Protein AF-A0A430RKJ0-F1 (afdb_monomer_lite)

Organism: Thermus scotoductus (NCBI:txid37636)

Radius of gyration: 19.12 Å; chains: 1; bounding box: 38×47×42 Å

Structure (mmCIF, N/CA/C/O backbone):
data_AF-A0A430RKJ0-F1
#
_entry.id   AF-A0A430RKJ0-F1
#
loop_
_atom_site.group_PDB
_atom_site.id
_atom_site.type_symbol
_atom_site.label_atom_id
_atom_site.label_alt_id
_atom_site.label_comp_id
_atom_site.label_asym_id
_atom_site.label_entity_id
_atom_site.label_seq_id
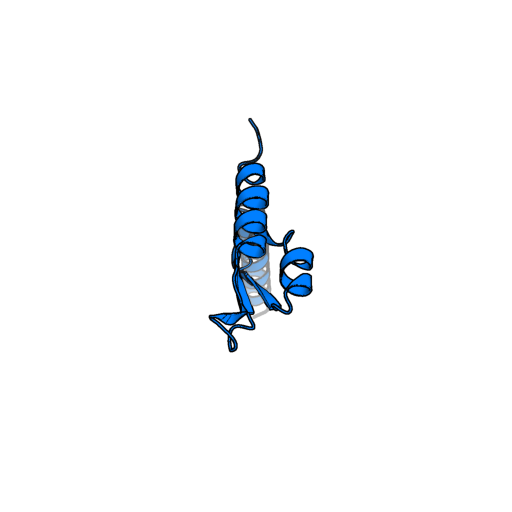_atom_site.pdbx_PDB_ins_code
_atom_site.Cartn_x
_atom_site.Cartn_y
_atom_site.Cartn_z
_atom_site.occupancy
_atom_site.B_iso_or_equiv
_atom_site.auth_seq_id
_atom_site.auth_comp_id
_atom_site.auth_asym_id
_atom_site.auth_atom_id
_atom_site.pdbx_PDB_model_num
ATOM 1 N N . MET A 1 1 ? 18.610 13.807 -6.242 1.00 51.19 1 MET A N 1
ATOM 2 C CA . MET A 1 1 ? 18.107 12.774 -5.312 1.00 51.19 1 MET A CA 1
ATOM 3 C C . MET A 1 1 ? 16.829 12.236 -5.935 1.00 51.19 1 MET A C 1
ATOM 5 O O . MET A 1 1 ? 15.929 13.031 -6.173 1.00 51.19 1 MET A O 1
ATOM 9 N N . HIS A 1 2 ? 16.802 10.971 -6.361 1.00 51.56 2 HIS A N 1
ATOM 10 C CA . HIS A 1 2 ? 15.584 10.384 -6.930 1.00 51.56 2 HIS A CA 1
ATOM 11 C C . HIS A 1 2 ? 14.644 10.008 -5.782 1.00 51.56 2 HIS A C 1
ATOM 13 O O . HIS A 1 2 ? 15.143 9.581 -4.738 1.00 51.56 2 HIS A O 1
ATOM 19 N N . PRO A 1 3 ? 13.317 10.145 -5.938 1.00 59.41 3 PRO A N 1
ATOM 20 C CA . PRO A 1 3 ? 12.396 9.623 -4.943 1.00 59.41 3 PRO A CA 1
ATOM 21 C C . PRO A 1 3 ? 12.681 8.129 -4.764 1.00 59.41 3 PRO A C 1
ATOM 23 O O . PRO A 1 3 ? 12.819 7.404 -5.753 1.00 59.41 3 PRO A O 1
ATOM 26 N N . ALA A 1 4 ? 12.757 7.666 -3.518 1.00 58.28 4 ALA A N 1
ATOM 27 C CA . ALA A 1 4 ? 13.080 6.280 -3.169 1.00 58.28 4 ALA A CA 1
ATOM 28 C C . ALA A 1 4 ? 12.026 5.246 -3.634 1.00 58.28 4 ALA A C 1
ATOM 30 O O . ALA A 1 4 ? 12.049 4.116 -3.187 1.00 58.28 4 ALA A O 1
ATOM 31 N N . ASN A 1 5 ? 11.114 5.613 -4.541 1.00 69.62 5 ASN A N 1
ATOM 32 C CA . ASN A 1 5 ? 9.986 4.800 -4.989 1.00 69.62 5 ASN A CA 1
ATOM 33 C C . ASN A 1 5 ? 10.142 4.234 -6.413 1.00 69.62 5 ASN A C 1
ATOM 35 O O . ASN A 1 5 ? 9.300 3.452 -6.853 1.00 69.62 5 ASN A O 1
ATOM 39 N N . VAL A 1 6 ? 11.160 4.654 -7.176 1.00 64.81 6 VAL A N 1
ATOM 40 C CA . VAL A 1 6 ? 11.321 4.211 -8.573 1.00 64.81 6 VAL A CA 1
ATOM 41 C C . VAL A 1 6 ? 11.748 2.746 -8.614 1.00 64.81 6 VAL A C 1
ATOM 43 O O . VAL A 1 6 ? 11.117 1.949 -9.306 1.00 64.81 6 VAL A O 1
ATOM 46 N N . HIS A 1 7 ? 12.763 2.382 -7.824 1.00 67.56 7 HIS A N 1
ATOM 47 C CA . HIS A 1 7 ? 13.208 0.994 -7.685 1.00 67.56 7 HIS A CA 1
ATOM 48 C C . HIS A 1 7 ? 12.103 0.102 -7.113 1.00 67.56 7 HIS A C 1
ATOM 50 O O . HIS A 1 7 ? 11.882 -0.987 -7.637 1.00 67.56 7 HIS A O 1
ATOM 56 N N . ASP A 1 8 ? 11.352 0.604 -6.132 1.00 74.25 8 ASP A N 1
ATOM 57 C CA . ASP A 1 8 ? 10.200 -0.088 -5.551 1.00 74.25 8 ASP A CA 1
ATOM 58 C C . ASP A 1 8 ? 9.164 -0.453 -6.618 1.00 74.25 8 ASP A C 1
ATOM 60 O O . ASP A 1 8 ? 8.764 -1.607 -6.740 1.00 74.25 8 ASP A O 1
ATOM 64 N N . ARG A 1 9 ? 8.772 0.498 -7.475 1.00 77.50 9 ARG A N 1
ATOM 65 C CA . ARG A 1 9 ? 7.778 0.235 -8.530 1.00 77.50 9 ARG A CA 1
ATOM 66 C C . ARG A 1 9 ? 8.238 -0.828 -9.521 1.00 77.50 9 ARG A C 1
ATOM 68 O O . ARG A 1 9 ? 7.457 -1.708 -9.870 1.00 77.50 9 ARG A O 1
ATOM 75 N N . TRP A 1 10 ? 9.485 -0.743 -9.978 1.00 84.00 10 TRP A N 1
ATOM 76 C CA . TRP A 1 10 ? 10.023 -1.683 -10.963 1.00 84.00 10 TRP A CA 1
ATOM 77 C C . TRP A 1 10 ? 10.205 -3.074 -10.351 1.00 84.00 10 TRP A C 1
ATOM 79 O O . TRP A 1 10 ? 9.815 -4.064 -10.964 1.00 84.00 10 TRP A O 1
ATOM 89 N N . GLY A 1 11 ? 10.722 -3.143 -9.121 1.00 85.62 11 GLY A N 1
ATOM 90 C CA . GLY A 1 11 ? 10.887 -4.394 -8.385 1.00 85.62 11 GLY A CA 1
ATOM 91 C C . GLY A 1 11 ? 9.553 -5.071 -8.076 1.00 85.62 11 GLY A C 1
ATOM 92 O O . GLY A 1 11 ? 9.401 -6.265 -8.319 1.00 85.62 11 GLY A O 1
ATOM 93 N N . GLY A 1 12 ? 8.558 -4.312 -7.614 1.00 88.69 12 GLY A N 1
ATOM 94 C CA . GLY A 1 12 ? 7.227 -4.848 -7.333 1.00 88.69 12 GLY A CA 1
ATOM 95 C C . GLY A 1 12 ? 6.515 -5.353 -8.589 1.00 88.69 12 GLY A C 1
ATOM 96 O O . GLY A 1 12 ? 5.900 -6.416 -8.553 1.00 88.69 12 GLY A O 1
ATOM 97 N N . LYS A 1 13 ? 6.650 -4.650 -9.721 1.00 89.12 13 LYS A N 1
ATOM 98 C CA . LYS A 1 13 ? 6.123 -5.122 -11.007 1.00 89.12 13 LYS A CA 1
ATOM 99 C C . LYS A 1 13 ? 6.792 -6.425 -11.450 1.00 89.12 13 LYS A C 1
ATOM 101 O O . LYS A 1 13 ? 6.088 -7.379 -11.762 1.00 89.12 13 LYS A O 1
ATOM 106 N N . ALA A 1 14 ? 8.123 -6.481 -11.423 1.00 90.06 14 ALA A N 1
ATOM 107 C CA . ALA A 1 14 ? 8.866 -7.685 -11.791 1.00 90.06 14 ALA A CA 1
ATOM 108 C C . ALA A 1 14 ? 8.493 -8.885 -10.902 1.00 90.06 14 ALA A C 1
ATOM 110 O O . ALA A 1 14 ? 8.380 -10.007 -11.390 1.00 90.06 14 ALA A O 1
ATOM 111 N N . LEU A 1 15 ? 8.247 -8.649 -9.608 1.00 89.38 15 LEU A N 1
ATOM 112 C CA . LEU A 1 15 ? 7.780 -9.680 -8.685 1.00 89.38 15 LEU A CA 1
ATOM 113 C C . LEU A 1 15 ? 6.387 -10.198 -9.062 1.00 89.38 15 LEU A C 1
ATOM 115 O O . LEU A 1 15 ? 6.192 -11.409 -9.083 1.00 89.38 15 LEU A O 1
ATOM 119 N N . LEU A 1 16 ? 5.441 -9.309 -9.386 1.00 90.44 16 LEU A N 1
ATOM 120 C CA . LEU A 1 16 ? 4.102 -9.708 -9.833 1.00 90.44 16 LEU A CA 1
ATOM 121 C C . LEU A 1 16 ? 4.157 -10.504 -11.143 1.00 90.44 16 LEU A C 1
ATOM 123 O O . LEU A 1 16 ? 3.557 -11.570 -11.232 1.00 90.44 16 LEU A O 1
ATOM 127 N N . GLU A 1 17 ? 4.913 -10.031 -12.134 1.00 89.50 17 GLU A N 1
ATOM 128 C CA . GLU A 1 17 ? 5.067 -10.710 -13.430 1.00 89.50 17 GLU A CA 1
ATOM 129 C C . GLU A 1 17 ? 5.758 -12.079 -13.304 1.00 89.50 17 GLU A C 1
ATOM 131 O O . GLU A 1 17 ? 5.480 -12.985 -14.088 1.00 89.50 17 GLU A O 1
ATOM 136 N N . GLY A 1 18 ? 6.621 -12.254 -12.299 1.00 89.69 18 GLY A N 1
ATOM 137 C CA . GLY A 1 18 ? 7.286 -13.521 -11.997 1.00 89.69 18 GLY A CA 1
ATOM 138 C C . GLY A 1 18 ? 6.448 -14.524 -11.193 1.00 89.69 18 GLY A C 1
ATOM 139 O O . GLY A 1 18 ? 6.911 -15.642 -10.960 1.00 89.69 18 GLY A O 1
ATOM 140 N N . LEU A 1 19 ? 5.239 -14.168 -10.739 1.00 88.69 19 LEU A N 1
ATOM 141 C CA . LEU A 1 19 ? 4.405 -15.073 -9.944 1.00 88.69 19 LEU A CA 1
ATOM 142 C C . LEU A 1 19 ? 3.804 -16.191 -10.801 1.00 88.69 19 LEU A C 1
ATOM 144 O O . LEU A 1 19 ? 2.864 -16.002 -11.572 1.00 88.69 19 LEU A O 1
ATOM 148 N N . GLU A 1 20 ? 4.257 -17.418 -10.564 1.00 90.38 20 GLU A N 1
ATOM 149 C CA . GLU A 1 20 ? 3.651 -18.612 -11.147 1.00 90.38 20 GLU A CA 1
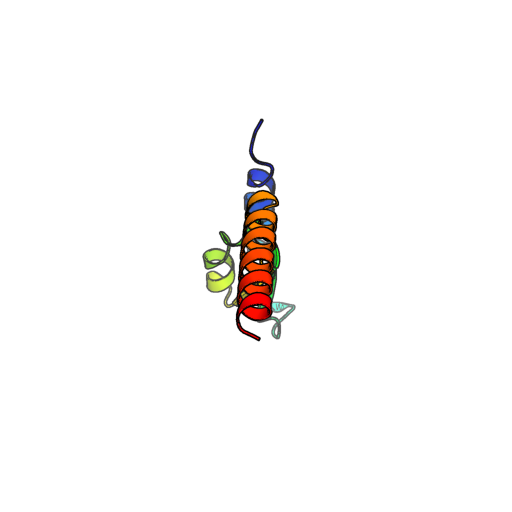ATOM 150 C C . GLU A 1 20 ? 2.408 -19.049 -10.352 1.00 90.38 20 GLU A C 1
ATOM 152 O O . GLU A 1 20 ? 2.429 -20.022 -9.594 1.00 90.38 20 GLU A O 1
ATOM 157 N N . LEU A 1 21 ? 1.290 -18.337 -10.537 1.00 88.25 21 LEU A N 1
ATOM 158 C CA . LEU A 1 21 ? 0.035 -18.562 -9.797 1.00 88.25 21 LEU A CA 1
ATOM 159 C C . LEU A 1 21 ? -0.551 -19.974 -9.944 1.00 88.25 21 LEU A C 1
ATOM 161 O O . LEU A 1 21 ? -1.330 -20.403 -9.092 1.00 88.25 21 LEU A O 1
ATOM 165 N N . ARG A 1 22 ? -0.132 -20.740 -10.962 1.00 91.31 22 ARG A N 1
ATOM 166 C CA . ARG A 1 22 ? -0.459 -22.172 -11.098 1.00 91.31 22 ARG A CA 1
ATOM 167 C C . ARG A 1 22 ? -0.072 -22.989 -9.860 1.00 91.31 22 ARG A C 1
ATOM 169 O O . ARG A 1 22 ? -0.755 -23.951 -9.529 1.00 91.31 22 ARG A O 1
ATOM 176 N N . HIS A 1 23 ? 0.994 -22.588 -9.165 1.00 93.75 23 HIS A N 1
ATOM 177 C CA . HIS A 1 23 ? 1.458 -23.238 -7.939 1.00 93.75 23 HIS A CA 1
ATOM 178 C C . HIS A 1 23 ? 0.688 -22.771 -6.694 1.00 93.75 23 HIS A C 1
ATOM 180 O O . HIS A 1 23 ? 0.736 -23.421 -5.654 1.00 93.75 23 HIS A O 1
ATOM 186 N N . TRP A 1 24 ? -0.071 -21.678 -6.807 1.00 90.31 24 TRP A N 1
ATOM 187 C CA . TRP A 1 24 ? -0.760 -21.013 -5.704 1.00 90.31 24 TRP A CA 1
ATOM 188 C C . TRP A 1 24 ? -2.232 -20.736 -6.049 1.00 90.31 24 TRP A C 1
ATOM 190 O O . TRP A 1 24 ? -2.693 -19.595 -5.969 1.00 90.31 24 TRP A O 1
ATOM 200 N N . PRO A 1 25 ? -3.027 -21.766 -6.397 1.00 90.62 25 PRO A N 1
ATOM 201 C CA . PRO A 1 25 ? -4.341 -21.595 -7.026 1.00 90.62 25 PRO A CA 1
ATOM 202 C C . PRO A 1 25 ? -5.391 -20.922 -6.133 1.00 90.62 25 PRO A C 1
ATOM 204 O O . PRO A 1 25 ? -6.458 -20.550 -6.622 1.00 90.62 25 PRO A O 1
ATOM 207 N N . ARG A 1 26 ? -5.116 -20.770 -4.832 1.00 93.81 26 ARG A N 1
ATOM 208 C CA . ARG A 1 26 ? -5.990 -20.112 -3.847 1.00 93.81 26 ARG A CA 1
ATOM 209 C C . ARG A 1 26 ? -5.602 -18.667 -3.547 1.00 93.81 26 ARG A C 1
ATOM 211 O O . ARG A 1 26 ? -6.364 -17.978 -2.878 1.00 93.81 26 ARG A O 1
ATOM 218 N N . VAL A 1 27 ? -4.441 -18.206 -4.009 1.00 91.81 27 VAL A N 1
ATOM 219 C CA . VAL A 1 27 ? -4.029 -16.819 -3.792 1.00 91.81 27 VAL A CA 1
ATOM 220 C C . VAL A 1 27 ? -4.920 -15.919 -4.637 1.00 91.81 27 VAL A C 1
ATOM 222 O O . VAL A 1 27 ? -5.112 -16.138 -5.833 1.00 91.81 27 VAL A O 1
ATOM 225 N N . ARG A 1 28 ? -5.528 -14.943 -3.973 1.00 92.69 28 ARG A N 1
ATOM 226 C CA . ARG A 1 28 ? -6.433 -13.963 -4.581 1.00 92.69 28 ARG A CA 1
ATOM 227 C C . ARG A 1 28 ? -6.095 -12.539 -4.186 1.00 92.69 28 ARG A C 1
ATOM 229 O O . ARG A 1 28 ? -6.657 -11.627 -4.767 1.00 92.69 28 ARG A O 1
ATOM 236 N N . LYS A 1 29 ? -5.213 -12.348 -3.204 1.00 93.94 29 LYS A N 1
ATOM 237 C CA . LYS A 1 29 ? -4.990 -11.054 -2.575 1.00 93.94 29 LYS A CA 1
ATOM 238 C C . LYS A 1 29 ? -3.521 -10.829 -2.263 1.00 93.94 29 LYS A C 1
ATOM 240 O O . LYS A 1 29 ? -2.846 -11.749 -1.803 1.00 93.94 29 LYS A O 1
ATOM 245 N N . VAL A 1 30 ? -3.056 -9.610 -2.504 1.00 90.81 30 VAL A N 1
ATOM 246 C CA . VAL A 1 30 ? -1.701 -9.149 -2.206 1.00 90.81 30 VAL A CA 1
ATOM 247 C C . VAL A 1 30 ? -1.793 -7.881 -1.366 1.00 90.81 30 VAL A C 1
ATOM 249 O O . VAL A 1 30 ? -2.531 -6.957 -1.705 1.00 90.81 30 VAL A O 1
ATOM 252 N N . TYR A 1 31 ? -1.026 -7.855 -0.279 1.00 90.31 31 TYR A N 1
ATOM 253 C CA . TYR A 1 31 ? -0.900 -6.712 0.619 1.00 90.31 31 TYR A CA 1
ATOM 254 C C . TYR A 1 31 ? 0.396 -5.966 0.321 1.00 90.31 31 TYR A C 1
ATOM 256 O O . TYR A 1 31 ? 1.459 -6.585 0.249 1.00 90.31 31 TYR A O 1
ATOM 264 N N . VAL A 1 32 ? 0.319 -4.648 0.146 1.00 86.06 32 VAL A N 1
ATOM 265 C CA . VAL A 1 32 ? 1.490 -3.810 -0.151 1.00 86.06 32 VAL A CA 1
ATOM 266 C C . VAL A 1 32 ? 1.480 -2.500 0.636 1.00 86.06 32 VAL A C 1
ATOM 268 O O . VAL A 1 32 ? 0.449 -2.034 1.109 1.00 86.06 32 VAL A O 1
ATOM 271 N N . ASN A 1 33 ? 2.632 -1.843 0.738 1.00 83.06 33 ASN A N 1
ATOM 272 C CA . ASN A 1 33 ? 2.698 -0.484 1.279 1.00 83.06 33 ASN A CA 1
ATOM 273 C C . ASN A 1 33 ? 2.083 0.539 0.302 1.00 83.06 33 ASN A C 1
ATOM 275 O O . ASN A 1 33 ? 2.108 0.332 -0.913 1.00 83.06 33 ASN A O 1
ATOM 279 N N . PHE A 1 34 ? 1.621 1.698 0.794 1.00 80.25 34 PHE A N 1
ATOM 280 C CA . PHE A 1 34 ? 1.035 2.771 -0.036 1.00 80.25 34 PHE A CA 1
ATOM 281 C C . PHE A 1 34 ? 1.910 3.225 -1.226 1.00 80.25 34 PHE A C 1
ATOM 283 O O . PHE A 1 34 ? 1.397 3.636 -2.275 1.00 80.25 34 PHE A O 1
ATOM 290 N N . GLY A 1 35 ? 3.238 3.115 -1.107 1.00 79.44 35 GLY A N 1
ATOM 291 C CA . GLY A 1 35 ? 4.182 3.394 -2.197 1.00 79.44 35 GLY A CA 1
ATOM 292 C C . GLY A 1 35 ? 3.944 2.554 -3.462 1.00 79.44 35 GLY A C 1
ATOM 293 O O . GLY A 1 35 ? 4.221 3.017 -4.571 1.00 79.44 35 GLY A O 1
ATOM 294 N N . TYR A 1 36 ? 3.336 1.374 -3.311 1.00 84.12 36 TYR A N 1
ATOM 295 C CA . TYR A 1 36 ? 3.042 0.407 -4.370 1.00 84.12 36 TYR A CA 1
ATOM 296 C C . TYR A 1 36 ? 1.613 0.504 -4.919 1.00 84.12 36 TYR A C 1
ATOM 298 O O . TYR A 1 36 ? 1.235 -0.292 -5.775 1.00 84.12 36 TYR A O 1
ATOM 306 N N . ARG A 1 37 ? 0.820 1.508 -4.514 1.00 84.88 37 ARG A N 1
ATOM 307 C CA . ARG A 1 37 ? -0.554 1.718 -5.026 1.00 84.88 37 ARG A CA 1
ATOM 308 C C . ARG A 1 37 ? -0.647 1.789 -6.557 1.00 84.88 37 ARG A C 1
ATOM 310 O O . ARG A 1 37 ? -1.705 1.549 -7.127 1.00 84.88 37 ARG A O 1
ATOM 317 N N . GLY A 1 38 ? 0.461 2.141 -7.216 1.00 87.94 38 GLY A N 1
ATOM 318 C CA . GLY A 1 38 ? 0.568 2.195 -8.672 1.00 87.94 38 GLY A CA 1
ATOM 319 C C . GLY A 1 38 ? 0.519 0.830 -9.364 1.00 87.94 38 GLY A C 1
ATOM 320 O O . GLY A 1 38 ? 0.236 0.813 -10.551 1.00 87.94 38 GLY A O 1
ATOM 321 N N . LEU A 1 39 ? 0.738 -0.277 -8.641 1.00 90.50 39 LEU A N 1
ATOM 322 C CA . LEU A 1 39 ? 0.755 -1.641 -9.192 1.00 90.50 39 LEU A CA 1
ATOM 323 C C . LEU A 1 39 ? -0.623 -2.311 -9.253 1.00 90.50 39 LEU A C 1
ATOM 325 O O . LEU A 1 39 ? -0.735 -3.510 -9.506 1.00 90.50 39 LEU A O 1
ATOM 329 N N . ARG A 1 40 ? -1.692 -1.563 -8.963 1.00 91.56 40 ARG A N 1
ATOM 330 C CA . ARG A 1 40 ? -3.053 -2.108 -8.914 1.00 91.56 40 ARG A CA 1
ATOM 331 C C . ARG A 1 40 ? -3.448 -2.780 -10.231 1.00 91.56 40 ARG A C 1
ATOM 333 O O . ARG A 1 40 ? -4.007 -3.868 -10.196 1.00 91.56 40 ARG A O 1
ATOM 340 N N . ARG A 1 41 ? -3.126 -2.167 -11.374 1.00 92.25 41 ARG A N 1
ATOM 341 C CA . ARG A 1 41 ? -3.484 -2.713 -12.694 1.00 92.25 41 ARG A CA 1
ATOM 342 C C . ARG A 1 41 ? -2.719 -3.992 -13.010 1.00 92.25 41 ARG A C 1
ATOM 344 O O . ARG A 1 41 ? -3.283 -4.915 -13.584 1.00 92.25 41 ARG A O 1
ATOM 351 N N . GLU A 1 42 ? -1.451 -4.046 -12.627 1.00 92.75 42 GLU A N 1
ATOM 352 C CA . GLU A 1 42 ? -0.597 -5.216 -12.783 1.00 92.75 42 GLU A CA 1
ATOM 353 C C . GLU A 1 42 ? -1.128 -6.395 -11.957 1.00 92.75 42 GLU A C 1
ATOM 355 O O . GLU A 1 42 ? -1.239 -7.500 -12.479 1.00 92.75 42 GLU A O 1
ATOM 360 N N . ALA A 1 43 ? -1.532 -6.160 -10.704 1.00 93.25 43 ALA A N 1
ATOM 361 C CA . ALA A 1 43 ? -2.150 -7.187 -9.865 1.00 93.25 43 ALA A CA 1
ATOM 362 C C . ALA A 1 43 ? -3.510 -7.655 -10.421 1.00 93.25 43 ALA A C 1
ATOM 364 O O . ALA A 1 43 ? -3.747 -8.858 -10.540 1.00 93.25 43 ALA A O 1
ATOM 365 N N . GLU A 1 44 ? -4.374 -6.720 -10.831 1.00 93.81 44 GLU A N 1
ATOM 366 C CA . GLU A 1 44 ? -5.686 -7.028 -11.416 1.00 93.81 44 GLU A CA 1
ATOM 367 C C . GLU A 1 44 ? -5.555 -7.853 -12.709 1.00 93.81 44 GLU A C 1
ATOM 369 O O . GLU A 1 44 ? -6.321 -8.795 -12.917 1.00 93.81 44 GLU A O 1
ATOM 374 N N . GLY A 1 45 ? -4.540 -7.577 -13.538 1.00 92.94 45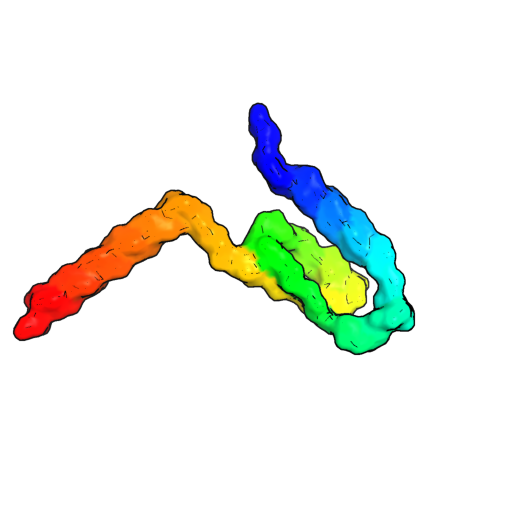 GLY A N 1
ATOM 375 C CA . GLY A 1 45 ? -4.230 -8.358 -14.742 1.00 92.94 45 GLY A CA 1
ATOM 376 C C . GLY A 1 45 ? -3.869 -9.823 -14.467 1.00 92.94 45 GLY A C 1
ATOM 377 O O . GLY A 1 45 ? -4.039 -10.671 -15.341 1.00 92.94 45 GLY A O 1
ATOM 378 N N . LEU A 1 46 ? -3.429 -10.137 -13.247 1.00 92.62 46 LEU A N 1
ATOM 379 C CA . LEU A 1 46 ? -3.146 -11.496 -12.780 1.00 92.62 46 LEU A CA 1
ATOM 380 C C . LEU A 1 46 ? -4.332 -12.132 -12.032 1.00 92.62 46 LEU A C 1
ATOM 382 O O . LEU A 1 46 ? -4.214 -13.243 -11.518 1.00 92.62 46 LEU A O 1
ATOM 386 N N . GLY A 1 47 ? -5.475 -11.442 -11.944 1.00 93.25 47 GLY A N 1
ATOM 387 C CA . GLY A 1 47 ? -6.629 -11.884 -11.158 1.00 93.25 47 GLY A CA 1
ATOM 388 C C . GLY A 1 47 ? -6.423 -11.757 -9.645 1.00 93.25 47 GLY A C 1
ATOM 389 O O . GLY A 1 47 ? -7.058 -12.483 -8.877 1.00 93.25 47 GLY A O 1
ATOM 390 N N . LEU A 1 48 ? -5.522 -10.867 -9.217 1.00 94.06 48 LEU A N 1
ATOM 391 C CA . LEU A 1 48 ? -5.227 -10.593 -7.814 1.00 94.06 48 LEU A CA 1
ATOM 392 C C . LEU A 1 48 ? -5.849 -9.262 -7.379 1.00 94.06 48 LEU A C 1
ATOM 394 O O . LEU A 1 48 ? -5.741 -8.244 -8.058 1.00 94.06 48 LEU A O 1
ATOM 398 N N . GLU A 1 49 ? -6.453 -9.257 -6.199 1.00 94.94 49 GLU A N 1
ATOM 399 C CA . GLU A 1 49 ? -6.847 -8.050 -5.484 1.00 94.94 49 GLU A CA 1
ATOM 400 C C . GLU A 1 49 ? -5.620 -7.443 -4.792 1.00 94.94 49 GLU A C 1
ATOM 402 O O . GLU A 1 49 ? -4.908 -8.129 -4.057 1.00 94.94 49 GLU A O 1
ATOM 407 N N . LEU A 1 50 ? -5.379 -6.148 -4.999 1.00 92.56 50 LEU A N 1
ATOM 408 C CA . LEU A 1 50 ? -4.332 -5.412 -4.293 1.00 92.56 50 LEU A CA 1
ATOM 409 C C . LEU A 1 50 ? -4.950 -4.552 -3.191 1.00 92.56 50 LEU A C 1
ATOM 411 O O . LEU A 1 50 ? -5.697 -3.607 -3.465 1.00 92.56 50 LEU A O 1
ATOM 415 N N . GLU A 1 51 ? -4.585 -4.855 -1.949 1.00 91.94 51 GLU A N 1
ATOM 416 C CA . GLU A 1 51 ? -4.867 -4.021 -0.785 1.00 91.94 51 GLU A CA 1
ATOM 417 C C . GLU A 1 51 ? -3.575 -3.339 -0.344 1.00 91.94 51 GLU A C 1
ATOM 419 O O . GLU A 1 51 ? -2.509 -3.956 -0.314 1.00 91.94 51 GLU A O 1
ATOM 424 N N . TYR A 1 52 ? -3.653 -2.045 -0.040 1.00 85.38 52 TYR A N 1
ATOM 425 C CA . TYR A 1 52 ? -2.508 -1.316 0.478 1.00 85.38 52 TYR A CA 1
ATOM 426 C C . TYR A 1 52 ? -2.812 -0.701 1.831 1.00 85.38 52 TYR A C 1
ATOM 428 O O . TYR A 1 52 ? -3.881 -0.130 2.043 1.00 85.38 52 TYR A O 1
ATOM 436 N N . GLU A 1 53 ? -1.841 -0.783 2.733 1.00 78.31 53 GLU A N 1
ATOM 437 C CA . GLU A 1 53 ? -1.928 -0.109 4.018 1.00 78.31 53 GLU A CA 1
ATOM 438 C C . GLU A 1 53 ? -1.556 1.366 3.840 1.00 78.31 53 GLU A C 1
ATOM 440 O O . GLU A 1 53 ? -0.458 1.707 3.377 1.00 78.31 53 GLU A O 1
ATOM 445 N N . TYR A 1 54 ? -2.498 2.253 4.171 1.00 74.12 54 TYR A N 1
ATOM 446 C CA . TYR A 1 54 ? -2.278 3.690 4.093 1.00 74.12 54 TYR A CA 1
ATOM 447 C C . TYR A 1 54 ? -1.393 4.152 5.247 1.00 74.12 54 TYR A C 1
ATOM 449 O O . TYR A 1 54 ? -1.835 4.229 6.390 1.00 74.12 54 TYR A O 1
ATOM 457 N N . HIS A 1 55 ? -0.149 4.488 4.925 1.00 72.94 55 HIS A N 1
ATOM 458 C CA . HIS A 1 55 ? 0.751 5.174 5.839 1.00 72.94 55 HIS A CA 1
ATOM 459 C C . HIS A 1 55 ? 0.772 6.656 5.450 1.00 72.94 55 HIS A C 1
ATOM 461 O O . HIS A 1 55 ? 1.344 6.972 4.403 1.00 72.94 55 HIS A O 1
ATOM 467 N N . PRO A 1 56 ? 0.122 7.553 6.221 1.00 71.19 56 PRO A N 1
ATOM 468 C CA . PRO A 1 56 ? 0.124 8.975 5.908 1.00 71.19 56 PRO A CA 1
ATOM 469 C C . PRO A 1 56 ? 1.557 9.498 5.906 1.00 71.19 56 PRO A C 1
ATOM 471 O O . PRO A 1 56 ? 2.371 9.124 6.756 1.00 71.19 56 PRO A O 1
ATOM 474 N N . GLU A 1 57 ? 1.858 10.394 4.969 1.00 78.75 57 GLU A N 1
ATOM 475 C CA . GLU A 1 57 ? 3.129 11.114 4.991 1.00 78.75 57 GLU A CA 1
ATOM 476 C C . GLU A 1 57 ? 3.270 11.865 6.321 1.00 78.75 57 GLU A C 1
ATOM 478 O O . GLU A 1 57 ? 2.276 12.279 6.923 1.00 78.75 57 GLU A O 1
ATOM 483 N N . VAL A 1 58 ? 4.505 12.093 6.778 1.00 80.75 58 VAL A N 1
ATOM 484 C CA . VAL A 1 58 ? 4.761 12.746 8.077 1.00 80.75 58 VAL A CA 1
ATOM 485 C C . VAL A 1 58 ? 3.980 14.060 8.199 1.00 80.75 58 VAL A C 1
ATOM 487 O O . VAL A 1 58 ? 3.329 14.307 9.212 1.00 80.75 58 VAL A O 1
ATOM 490 N N . THR A 1 59 ? 3.975 14.882 7.148 1.00 81.88 59 THR A N 1
ATOM 491 C CA . THR A 1 59 ? 3.217 16.142 7.103 1.00 81.88 59 THR A CA 1
ATOM 492 C C . THR A 1 59 ? 1.709 15.934 7.255 1.00 81.88 59 THR A C 1
ATOM 494 O O . THR A 1 59 ? 1.052 16.683 7.975 1.00 81.88 59 THR A O 1
ATOM 497 N N . GLU A 1 60 ? 1.155 14.910 6.614 1.00 85.31 60 GLU A N 1
ATOM 498 C CA . GLU A 1 60 ? -0.269 14.594 6.671 1.00 85.31 60 GLU A CA 1
ATOM 499 C C . GLU A 1 60 ? -0.675 14.062 8.052 1.00 85.31 60 GLU A C 1
ATOM 501 O O . GLU A 1 60 ? -1.690 14.483 8.609 1.00 85.31 60 GLU A O 1
ATOM 506 N N . ALA A 1 61 ? 0.166 13.230 8.671 1.00 88.50 61 ALA A N 1
ATOM 507 C CA . ALA A 1 61 ? -0.026 12.785 10.047 1.00 88.50 61 ALA A CA 1
ATOM 508 C C . ALA A 1 61 ? -0.067 13.972 11.031 1.00 88.50 61 ALA A C 1
ATOM 510 O O . ALA A 1 61 ? -0.934 14.031 11.907 1.00 88.50 61 ALA A O 1
ATOM 511 N N . TRP A 1 62 ? 0.816 14.964 10.857 1.00 92.56 62 TRP A N 1
ATOM 512 C CA . TRP A 1 62 ? 0.795 16.197 11.655 1.00 92.56 62 TRP A CA 1
ATOM 513 C C . TRP A 1 62 ? -0.463 17.040 11.424 1.00 92.56 62 TRP A C 1
ATOM 515 O O . TRP A 1 62 ? -1.004 17.597 12.383 1.00 92.56 62 TRP A O 1
ATOM 525 N N . MET A 1 63 ? -0.967 17.112 10.188 1.00 92.56 63 MET A N 1
ATOM 526 C CA . MET A 1 63 ? -2.246 17.768 9.902 1.00 92.56 63 MET A CA 1
ATOM 527 C C . MET A 1 63 ? -3.400 17.081 10.635 1.00 92.56 63 MET A C 1
ATOM 529 O O . MET A 1 63 ? -4.192 17.760 11.294 1.00 92.56 63 MET A O 1
ATOM 533 N N . TYR A 1 64 ? -3.464 15.747 10.592 1.00 92.94 64 TYR A N 1
ATOM 534 C CA . TYR A 1 64 ? -4.477 14.986 11.322 1.00 92.94 64 TYR A CA 1
ATOM 535 C C . TYR A 1 64 ? -4.392 15.214 12.832 1.00 92.94 6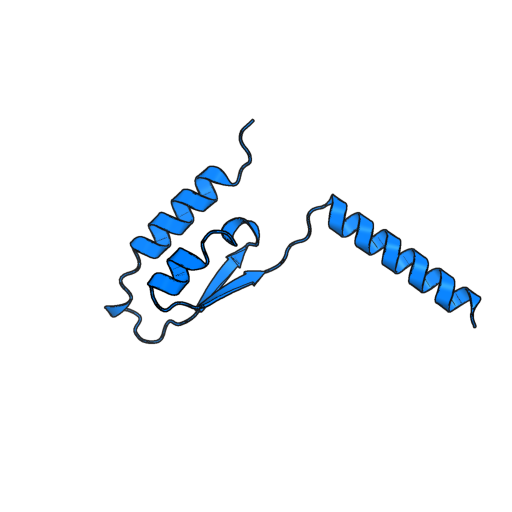4 TYR A C 1
ATOM 537 O O . TYR A 1 64 ? -5.414 15.493 13.459 1.00 92.94 64 TYR A O 1
ATOM 545 N N . LEU A 1 65 ? -3.190 15.208 13.416 1.00 96.31 65 LEU A N 1
ATOM 546 C CA . LEU A 1 65 ? -2.995 15.549 14.830 1.00 96.31 65 LEU A CA 1
ATOM 547 C C . LEU A 1 65 ? -3.493 16.965 15.159 1.00 96.31 65 LEU A C 1
ATOM 549 O O . LEU A 1 65 ? -4.14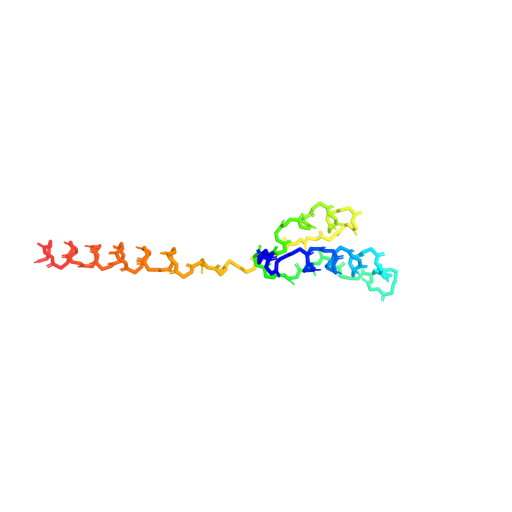8 17.170 16.185 1.00 96.31 65 LEU A O 1
ATOM 553 N N . GLY A 1 66 ? -3.232 17.941 14.284 1.00 97.25 66 GLY A N 1
ATOM 554 C CA . GLY A 1 66 ? -3.739 19.306 14.422 1.00 97.25 66 GLY A CA 1
ATOM 555 C C . GLY A 1 66 ? -5.269 19.375 14.410 1.00 97.25 66 GLY A C 1
ATOM 556 O O . GLY A 1 66 ? -5.868 20.002 15.287 1.00 97.25 66 GLY A O 1
ATOM 557 N N . MET A 1 67 ? -5.912 18.689 13.462 1.00 97.94 67 MET A N 1
ATOM 558 C CA . MET A 1 67 ? -7.373 18.627 13.352 1.00 97.94 67 MET A CA 1
ATOM 559 C C . MET A 1 67 ? -8.010 17.948 14.566 1.00 97.94 67 MET A C 1
ATOM 561 O O . MET A 1 67 ? -8.942 18.499 15.153 1.00 97.94 67 MET A O 1
ATOM 565 N N . ILE A 1 68 ? -7.472 16.803 14.993 1.00 97.56 68 ILE A N 1
ATOM 566 C CA . ILE A 1 68 ? -7.927 16.082 16.189 1.00 97.56 68 ILE A CA 1
ATOM 567 C C . ILE A 1 68 ? -7.828 16.989 17.418 1.00 97.56 68 ILE A C 1
ATOM 569 O O . ILE A 1 68 ? -8.792 17.128 18.169 1.00 97.56 68 ILE A O 1
ATOM 573 N N . ARG A 1 69 ? -6.699 17.688 17.593 1.00 97.62 69 ARG A N 1
ATOM 574 C CA . ARG A 1 69 ? -6.512 18.638 18.698 1.00 97.62 69 ARG A CA 1
ATOM 575 C C . ARG A 1 69 ? -7.561 19.751 18.691 1.00 97.62 69 ARG A C 1
ATOM 577 O O . ARG A 1 69 ? -8.042 20.130 19.757 1.00 97.62 69 ARG A O 1
ATOM 584 N N . LEU A 1 70 ? -7.908 20.297 17.525 1.00 97.94 70 LEU A N 1
ATOM 585 C CA . LEU A 1 70 ? -8.936 21.336 17.410 1.00 97.94 70 LEU A CA 1
ATOM 586 C C . LEU A 1 70 ? -10.335 20.800 17.728 1.00 97.94 70 LEU A C 1
ATOM 588 O O . LEU A 1 70 ? -11.082 21.464 18.443 1.00 97.94 70 LEU A O 1
ATOM 592 N N . LEU A 1 71 ? -10.676 19.608 17.237 1.00 97.50 71 LEU A N 1
ATOM 593 C CA . LEU A 1 71 ? -11.955 18.954 17.521 1.00 97.50 71 LEU A CA 1
ATOM 594 C C . LEU A 1 71 ? -12.124 18.687 19.018 1.00 97.50 71 LEU A C 1
ATOM 596 O O . LEU A 1 71 ? -13.145 19.064 19.588 1.00 97.50 71 LEU A O 1
ATOM 600 N N . VAL A 1 72 ? -11.097 18.134 19.670 1.00 97.25 72 VAL A N 1
ATOM 601 C CA . VAL A 1 72 ? -11.103 17.892 21.121 1.00 97.25 72 VAL A CA 1
ATOM 602 C C . VAL A 1 72 ? -11.288 19.198 21.896 1.00 97.25 72 VAL A C 1
ATOM 604 O O . VAL A 1 72 ? -12.102 19.251 22.813 1.00 97.25 72 VAL A O 1
ATOM 607 N N . LYS A 1 73 ? -10.597 20.280 21.507 1.00 97.06 73 LYS A N 1
ATOM 608 C CA . LYS A 1 73 ? -10.783 21.597 22.140 1.00 97.06 73 LYS A CA 1
ATOM 609 C C . LYS A 1 73 ? -12.209 22.121 21.997 1.00 97.06 73 LYS A C 1
ATOM 611 O O . LYS A 1 73 ? -12.755 22.634 22.965 1.00 97.06 73 LYS A O 1
ATOM 616 N N . ARG A 1 74 ? -12.798 21.998 20.805 1.00 96.88 74 ARG A N 1
ATOM 617 C CA . ARG A 1 74 ? -14.170 22.453 20.538 1.00 96.88 74 ARG A CA 1
ATOM 618 C C . ARG A 1 74 ? -15.195 21.669 21.350 1.00 96.88 74 ARG A C 1
ATOM 620 O O . ARG A 1 74 ? -16.097 22.276 21.914 1.00 96.88 74 ARG A O 1
ATOM 627 N N . LEU A 1 75 ? -15.024 20.350 21.441 1.00 96.75 75 LEU A N 1
ATOM 628 C CA . LEU A 1 75 ? -15.866 19.487 22.271 1.00 96.75 75 LEU A CA 1
ATOM 629 C C . LEU A 1 75 ? -15.771 19.874 23.749 1.00 96.75 75 LEU A C 1
ATOM 631 O O . LEU A 1 75 ? -16.796 20.042 24.394 1.00 96.75 75 LEU A O 1
ATOM 635 N N . ALA A 1 76 ? -14.557 20.093 24.260 1.00 95.00 76 ALA A N 1
ATOM 636 C CA . ALA A 1 76 ? -14.352 20.511 25.645 1.00 95.00 76 ALA A CA 1
ATOM 637 C C . ALA A 1 76 ? -14.935 21.902 25.954 1.00 95.00 76 ALA A C 1
ATOM 639 O O . ALA A 1 76 ? -15.354 22.138 27.076 1.00 95.00 76 ALA A O 1
ATOM 640 N N . SER A 1 77 ? -14.969 22.821 24.982 1.00 91.69 77 SER A N 1
ATOM 641 C CA . SER A 1 77 ? -15.583 24.148 25.154 1.00 91.69 77 SER A CA 1
ATOM 642 C C . SER A 1 77 ? -17.108 24.168 25.010 1.00 91.69 77 SER A C 1
ATOM 644 O O . SER A 1 77 ? -17.719 25.205 25.247 1.00 91.69 77 SER A O 1
ATOM 646 N N . ALA A 1 78 ? -17.704 23.072 24.540 1.00 83.94 78 ALA A N 1
ATOM 647 C CA . ALA A 1 78 ? -19.145 22.942 24.332 1.00 83.94 78 ALA A CA 1
ATOM 648 C C . ALA A 1 78 ? -19.852 22.170 25.465 1.00 83.94 78 ALA A C 1
ATOM 650 O O . ALA A 1 78 ? -21.073 22.023 25.408 1.00 83.94 78 ALA A O 1
ATOM 651 N N . ALA A 1 79 ? -19.094 21.667 26.445 1.00 64.94 79 ALA A N 1
ATOM 652 C CA . ALA A 1 79 ? -19.569 21.018 27.668 1.00 64.94 79 ALA A CA 1
ATOM 653 C C . ALA A 1 79 ? -19.498 21.994 28.850 1.00 64.94 79 ALA A C 1
ATOM 655 O O . ALA A 1 79 ? -20.379 21.895 29.730 1.00 6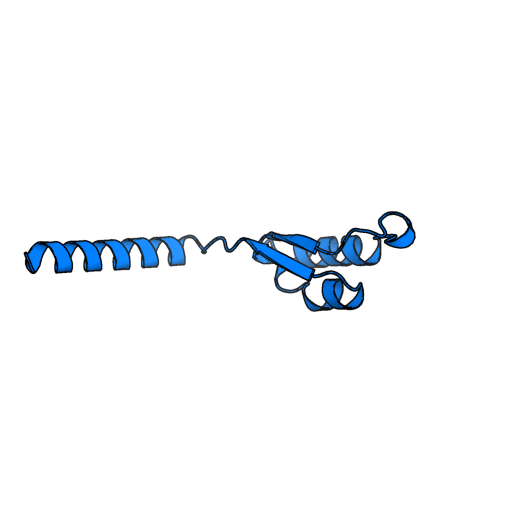4.94 79 ALA A O 1
#

Secondary structure (DSSP, 8-state):
---TTHHHHHHHHHHHHT--GGG-TT--EEEEEGGGGGGHHHHHHTT-EEEEE----HHHHHHHHHHHHHHHHHHHHT-

Foldseek 3Di:
DDPPLPCVQVVVLVVLVPDPCVVVVPAAEDEEAPSNPVCQVSQVVVNHGYDYDDDDDPVVVVVVVVVVVVVVVVVVVVD

Sequence (79 aa):
MHPANVHDRWGGKALLEGLELRHWPRVRKVYVNFGYRGLRREAEGLGLELEYEYHPEVTEAWMYLGMIRLLVKRLASAA

pLDDT: mean 86.46, std 10.75, range [51.19, 97.94]